Protein AF-A0A3S0PIT5-F1 (afdb_monomer_lite)

Secondary structure (DSSP, 8-state):
-HHHHT-HHHHHHHHHHHHHHHHHHHHHHHHHH-GGG--GGGGGGGHHHHHHHHHHHHHHHHHHHHHHHHHHHH-

Structure (mmCIF, N/CA/C/O backbone):
data_AF-A0A3S0PIT5-F1
#
_entry.id   AF-A0A3S0PIT5-F1
#
loop_
_atom_site.group_PDB
_atom_site.id
_atom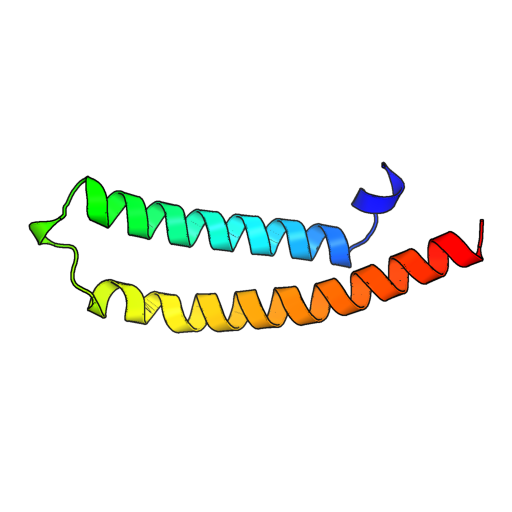_site.type_symbol
_atom_site.label_atom_id
_atom_site.label_alt_id
_atom_site.label_comp_id
_atom_site.label_asym_id
_atom_site.label_entity_id
_atom_site.label_seq_id
_atom_site.pdbx_PDB_ins_code
_atom_site.Cartn_x
_atom_site.Cartn_y
_atom_site.Cartn_z
_atom_site.occupancy
_atom_site.B_iso_or_equiv
_atom_site.auth_seq_id
_atom_site.auth_comp_id
_atom_site.auth_asym_id
_atom_site.auth_atom_id
_atom_site.pdbx_PDB_model_num
ATOM 1 N N . MET A 1 1 ? -19.955 12.333 7.589 1.00 59.22 1 MET A N 1
ATOM 2 C CA . MET A 1 1 ? -18.741 12.669 6.798 1.00 59.22 1 MET A CA 1
ATOM 3 C C . MET A 1 1 ? -17.549 12.977 7.698 1.00 59.22 1 MET A C 1
ATOM 5 O O . MET A 1 1 ? -16.546 12.297 7.561 1.00 59.22 1 MET A O 1
ATOM 9 N N . ILE A 1 2 ? -17.647 13.915 8.647 1.00 66.06 2 ILE A N 1
ATOM 10 C CA . ILE A 1 2 ? -16.538 14.235 9.573 1.00 66.06 2 ILE A CA 1
ATOM 11 C C . ILE A 1 2 ? -16.167 13.034 10.469 1.00 66.06 2 ILE A C 1
ATOM 13 O O . ILE A 1 2 ? -14.989 12.747 10.648 1.00 66.06 2 ILE A O 1
ATOM 17 N N . GLU A 1 3 ? -17.156 12.264 10.935 1.00 72.00 3 GLU A N 1
ATOM 18 C CA . GLU A 1 3 ? -16.934 11.063 11.764 1.00 72.00 3 GLU A CA 1
ATOM 19 C C . GLU A 1 3 ? -16.160 9.944 11.045 1.00 72.00 3 GLU A C 1
ATOM 21 O O . GLU A 1 3 ? -15.360 9.253 11.666 1.00 72.00 3 GLU A O 1
ATOM 26 N N . LEU A 1 4 ? -16.323 9.812 9.723 1.00 74.94 4 LEU A N 1
ATOM 27 C CA . LEU A 1 4 ? -15.601 8.831 8.901 1.00 74.94 4 LEU A CA 1
ATOM 28 C C . LEU A 1 4 ? -14.098 9.124 8.856 1.00 74.94 4 LEU A C 1
ATOM 30 O O . LEU A 1 4 ? -13.286 8.212 8.974 1.00 74.94 4 LEU A O 1
ATOM 34 N N . PHE A 1 5 ? -13.722 10.401 8.743 1.00 78.06 5 PHE A N 1
ATOM 35 C CA . PHE A 1 5 ? -12.320 10.828 8.768 1.00 78.06 5 PHE A CA 1
ATOM 36 C C . PHE A 1 5 ? -11.666 10.683 10.148 1.00 78.06 5 PHE A C 1
ATOM 38 O O . PHE A 1 5 ? -10.438 10.681 10.227 1.00 78.06 5 PHE A O 1
ATOM 45 N N . GLY A 1 6 ? -12.455 10.533 11.216 1.00 80.62 6 GLY A N 1
ATOM 46 C CA . GLY A 1 6 ? -11.963 10.220 12.560 1.00 80.62 6 GLY A CA 1
ATOM 47 C C . GLY A 1 6 ? -11.598 8.744 12.755 1.00 80.62 6 GLY A C 1
ATOM 48 O O . GLY A 1 6 ? -10.873 8.412 13.693 1.00 80.62 6 GLY A O 1
ATOM 49 N N . LEU A 1 7 ? -12.057 7.852 11.871 1.00 86.81 7 LEU A N 1
ATOM 50 C CA . LEU A 1 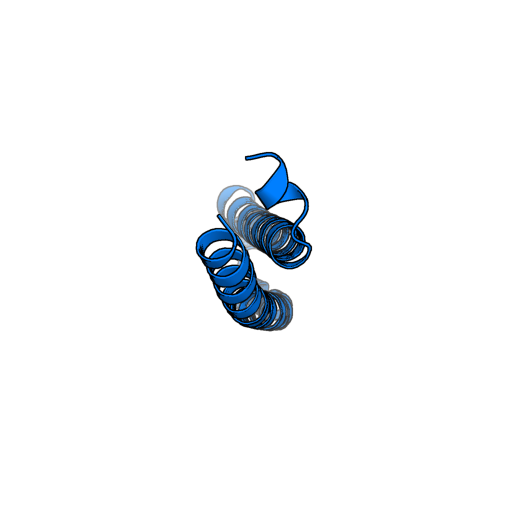7 ? -11.756 6.427 11.959 1.00 86.81 7 LEU A CA 1
ATOM 51 C C . LEU A 1 7 ? -10.333 6.149 11.476 1.00 86.81 7 LEU A C 1
ATOM 53 O O . LEU A 1 7 ? -9.989 6.338 10.308 1.00 86.81 7 LEU A O 1
ATOM 57 N N . LYS A 1 8 ? -9.502 5.626 12.379 1.00 88.12 8 LYS A N 1
ATOM 58 C CA . LYS A 1 8 ? -8.117 5.247 12.071 1.00 88.12 8 LYS A CA 1
ATOM 59 C C . LYS A 1 8 ? -8.041 4.211 10.943 1.00 88.12 8 LYS A C 1
ATOM 61 O O . LYS A 1 8 ? -7.166 4.306 10.087 1.00 88.12 8 LYS A O 1
ATOM 66 N N . SER A 1 9 ? -8.983 3.267 10.918 1.00 89.06 9 SER A N 1
ATOM 67 C CA . SER A 1 9 ? -9.136 2.258 9.863 1.00 89.06 9 SER A CA 1
ATOM 68 C C . SER A 1 9 ? -9.366 2.905 8.490 1.00 89.06 9 SER A C 1
ATOM 70 O O . SER A 1 9 ? -8.696 2.553 7.520 1.00 89.06 9 SER A O 1
ATOM 72 N N . PHE A 1 10 ? -10.220 3.928 8.419 1.00 90.12 10 PHE A N 1
ATOM 73 C CA . PHE A 1 10 ? -10.480 4.693 7.198 1.00 90.12 10 PHE A CA 1
ATOM 74 C C . PHE A 1 10 ? -9.249 5.470 6.717 1.00 90.12 10 PHE A C 1
ATOM 76 O O . PHE A 1 10 ? -8.890 5.391 5.543 1.00 90.12 10 PHE A O 1
ATOM 83 N N . GLN A 1 11 ? -8.553 6.165 7.622 1.00 92.25 11 GLN A N 1
ATOM 84 C CA . GLN A 1 11 ? -7.316 6.886 7.291 1.00 92.25 11 GLN A CA 1
ATOM 85 C C . GLN A 1 11 ? -6.233 5.944 6.743 1.00 92.25 11 GLN A C 1
ATOM 87 O O . GLN A 1 11 ? -5.546 6.273 5.776 1.00 92.25 11 GLN A O 1
ATOM 92 N N . GLN A 1 12 ? -6.102 4.752 7.331 1.00 93.19 12 GLN A N 1
ATOM 93 C CA . GLN A 1 12 ? -5.152 3.738 6.876 1.00 93.19 12 GLN A CA 1
ATOM 94 C C . GLN A 1 12 ? -5.532 3.159 5.508 1.00 93.19 12 GLN A C 1
ATOM 96 O O . GLN A 1 12 ? -4.648 2.996 4.670 1.00 93.19 12 GLN A O 1
ATOM 101 N N . ILE A 1 13 ? -6.819 2.914 5.234 1.00 94.00 13 ILE A N 1
ATOM 102 C CA . ILE A 1 13 ? -7.289 2.523 3.892 1.00 94.00 13 ILE A CA 1
ATOM 103 C C . ILE A 1 13 ? -6.924 3.598 2.865 1.00 94.00 13 ILE A C 1
ATOM 105 O O . ILE A 1 13 ? -6.367 3.276 1.819 1.00 94.00 13 ILE A O 1
ATOM 109 N N . LEU A 1 14 ? -7.184 4.869 3.179 1.00 93.88 14 LEU A N 1
ATOM 110 C CA . LEU A 1 14 ? -6.865 6.008 2.314 1.00 93.88 14 LEU A CA 1
ATOM 111 C C . LEU A 1 14 ? -5.371 6.073 1.979 1.00 93.88 14 LEU A C 1
ATOM 113 O O . LEU A 1 14 ? -5.006 6.194 0.811 1.00 93.88 14 LEU A O 1
ATOM 117 N N . LEU A 1 15 ? -4.508 5.926 2.988 1.00 94.75 15 LEU A N 1
ATOM 118 C CA . LEU A 1 15 ? -3.058 5.902 2.803 1.00 94.75 15 LEU A CA 1
ATOM 119 C C . LEU A 1 15 ? -2.613 4.726 1.921 1.00 94.75 15 LEU A C 1
ATOM 121 O O . LEU A 1 15 ? -1.787 4.894 1.026 1.00 94.75 15 LEU A O 1
ATOM 125 N N . LEU A 1 16 ? -3.159 3.534 2.161 1.00 95.00 16 LEU A N 1
ATOM 126 C CA . LEU A 1 16 ? -2.821 2.334 1.397 1.00 95.00 16 LEU A CA 1
ATOM 127 C C . LEU A 1 16 ? -3.279 2.433 -0.064 1.00 95.00 16 LEU A C 1
ATOM 129 O O . LEU A 1 16 ? -2.531 2.039 -0.957 1.00 95.00 16 LEU A O 1
ATOM 133 N N . LEU A 1 17 ? -4.461 3.000 -0.320 1.00 95.38 17 LEU A N 1
ATOM 134 C CA . LEU A 1 17 ? -4.950 3.278 -1.674 1.00 95.38 17 LEU A CA 1
ATOM 135 C C . LEU A 1 17 ? -4.081 4.315 -2.389 1.00 95.38 17 LEU A C 1
ATOM 137 O O . LEU A 1 17 ? -3.765 4.140 -3.565 1.00 95.38 17 LEU A O 1
ATOM 141 N N . PHE A 1 18 ? -3.651 5.360 -1.679 1.00 96.25 18 PHE A N 1
ATOM 142 C CA . PHE A 1 18 ? -2.726 6.349 -2.224 1.00 96.25 18 PHE A CA 1
ATOM 143 C C . PHE A 1 18 ? -1.394 5.707 -2.637 1.00 96.25 18 PHE A C 1
ATOM 145 O O . PHE A 1 18 ? -0.942 5.900 -3.764 1.00 96.25 18 PHE A O 1
ATOM 152 N N . LEU A 1 19 ? -0.795 4.889 -1.764 1.00 95.00 19 LEU A N 1
ATOM 153 C CA . LEU A 1 19 ? 0.447 4.169 -2.065 1.00 95.00 19 LEU A CA 1
ATOM 154 C C . LEU A 1 19 ? 0.283 3.206 -3.244 1.00 95.00 19 LEU A C 1
ATOM 156 O O . LEU A 1 19 ? 1.163 3.134 -4.103 1.00 95.00 19 LEU A O 1
ATOM 160 N N . LEU A 1 20 ? -0.848 2.500 -3.313 1.00 94.62 20 LEU A N 1
ATOM 161 C CA . LEU A 1 20 ? -1.165 1.614 -4.429 1.00 94.62 20 LEU A CA 1
ATOM 162 C C . LEU A 1 20 ? -1.202 2.390 -5.750 1.00 94.62 20 LEU A C 1
ATOM 164 O O . LEU A 1 20 ? -0.534 2.006 -6.709 1.00 94.62 20 LEU A O 1
ATOM 168 N N . GLY A 1 21 ? -1.941 3.502 -5.777 1.00 94.75 21 GLY A N 1
ATOM 169 C CA . 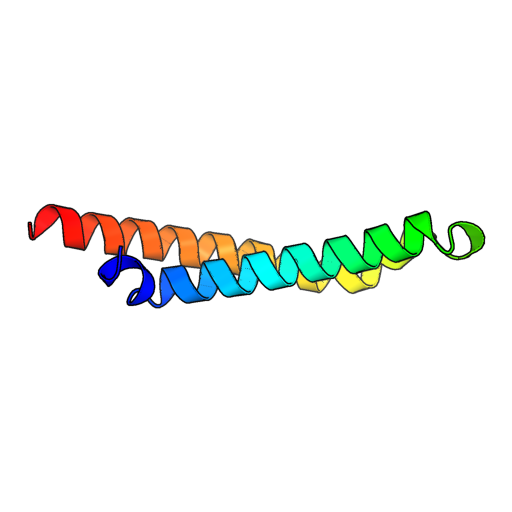GLY A 1 21 ? -2.046 4.376 -6.943 1.00 94.75 21 GLY A CA 1
ATOM 170 C C . GLY A 1 21 ? -0.698 4.961 -7.357 1.00 94.75 21 GLY A C 1
ATOM 171 O O . GLY A 1 21 ? -0.385 4.983 -8.543 1.00 94.75 21 GLY A O 1
ATOM 172 N N . PHE A 1 22 ? 0.136 5.360 -6.395 1.00 94.25 22 PHE A N 1
ATOM 173 C CA . PHE A 1 22 ? 1.483 5.857 -6.665 1.00 94.25 22 PHE A CA 1
ATOM 174 C C . PHE A 1 22 ? 2.367 4.793 -7.331 1.00 94.25 22 PHE A C 1
ATOM 176 O O . PHE A 1 22 ? 2.972 5.062 -8.366 1.00 94.25 22 PHE A O 1
ATOM 183 N N . ILE A 1 23 ? 2.401 3.569 -6.790 1.00 92.50 23 ILE A N 1
ATOM 184 C CA . ILE A 1 23 ? 3.188 2.463 -7.362 1.00 92.50 23 ILE A CA 1
ATOM 185 C C . ILE A 1 23 ? 2.716 2.145 -8.784 1.00 92.50 23 ILE A C 1
ATOM 187 O O . ILE A 1 23 ? 3.539 2.030 -9.695 1.00 92.50 23 ILE A O 1
ATOM 191 N N . PHE A 1 24 ? 1.401 2.049 -8.996 1.00 91.56 24 PHE A N 1
ATOM 192 C CA . PHE A 1 24 ? 0.840 1.841 -10.331 1.00 91.56 24 PHE A CA 1
ATOM 193 C C . PHE A 1 24 ? 1.171 2.989 -11.283 1.00 91.56 24 PHE A C 1
ATOM 195 O O . PHE A 1 24 ? 1.568 2.732 -12.415 1.00 91.56 24 PHE A O 1
ATOM 202 N N . GLY A 1 25 ? 1.061 4.238 -10.830 1.00 93.00 25 GLY A N 1
ATOM 203 C CA . GLY A 1 25 ? 1.372 5.422 -11.625 1.00 93.00 25 GLY A CA 1
ATOM 204 C C . GLY A 1 25 ? 2.831 5.462 -12.071 1.00 93.00 25 GLY A C 1
ATOM 205 O O . GLY A 1 25 ? 3.105 5.747 -13.233 1.00 93.00 25 GLY A O 1
ATOM 206 N N . VAL A 1 26 ? 3.767 5.101 -11.189 1.00 90.44 26 VAL A N 1
ATOM 207 C CA . VAL A 1 26 ? 5.193 4.996 -11.535 1.00 90.44 26 VAL A CA 1
ATOM 208 C C . VAL A 1 26 ? 5.424 3.893 -12.567 1.00 90.44 26 VAL A C 1
ATOM 210 O O . VAL A 1 26 ? 6.065 4.142 -13.585 1.00 90.44 26 VAL A O 1
ATOM 213 N N . LEU A 1 27 ? 4.880 2.690 -12.351 1.00 89.62 27 LEU A N 1
ATOM 214 C CA . LEU A 1 27 ? 5.030 1.577 -13.299 1.00 89.62 27 LEU A CA 1
ATOM 215 C C . LEU A 1 27 ? 4.435 1.914 -14.671 1.00 89.62 27 LEU A C 1
ATOM 217 O O . LEU A 1 27 ? 5.069 1.670 -15.697 1.00 89.62 27 LEU A O 1
ATOM 221 N N . PHE A 1 28 ? 3.246 2.513 -14.684 1.00 90.75 28 PHE A N 1
ATOM 222 C CA . PHE A 1 28 ? 2.560 2.932 -15.900 1.00 90.75 28 PHE A CA 1
ATOM 223 C C . PHE A 1 28 ? 3.301 4.067 -16.616 1.00 90.75 28 PHE A C 1
ATOM 225 O O . PHE A 1 28 ? 3.450 4.035 -17.834 1.00 90.75 28 PHE A O 1
ATOM 232 N N . GLY A 1 29 ? 3.841 5.032 -15.870 1.00 90.88 29 GLY A N 1
ATOM 233 C CA . GLY A 1 29 ? 4.681 6.090 -16.421 1.00 90.88 29 GLY A CA 1
ATOM 234 C C . GLY A 1 29 ? 5.936 5.532 -17.091 1.00 90.88 29 GLY A C 1
ATOM 235 O O . GLY A 1 29 ? 6.235 5.889 -18.225 1.00 90.88 29 GLY A O 1
ATOM 236 N N . ILE A 1 30 ? 6.643 4.601 -16.445 1.00 88.50 30 ILE A N 1
ATOM 237 C CA . ILE A 1 30 ? 7.822 3.961 -17.052 1.00 88.50 30 ILE A CA 1
ATOM 238 C C . ILE A 1 30 ? 7.427 3.210 -18.330 1.00 88.50 30 ILE A C 1
ATOM 240 O O . ILE A 1 30 ? 8.132 3.319 -19.331 1.00 88.50 30 ILE A O 1
ATOM 244 N N . TYR A 1 31 ? 6.297 2.496 -18.315 1.00 87.50 31 TYR A N 1
ATOM 245 C CA . TYR A 1 31 ? 5.775 1.799 -19.491 1.00 87.50 31 TYR A CA 1
ATOM 246 C C . TYR A 1 31 ? 5.504 2.747 -20.671 1.00 87.50 31 TYR A C 1
ATOM 248 O O . TYR A 1 31 ? 5.870 2.426 -21.798 1.00 87.50 31 TYR A O 1
ATOM 256 N N . LEU A 1 32 ? 4.910 3.920 -20.422 1.00 90.69 32 LEU A N 1
ATOM 257 C CA . LEU A 1 32 ? 4.576 4.885 -21.474 1.00 90.69 32 LEU A CA 1
ATOM 258 C C . LEU A 1 32 ? 5.777 5.695 -21.975 1.00 90.69 32 LEU A C 1
ATOM 260 O O . LEU A 1 32 ? 5.911 5.913 -23.176 1.00 90.69 32 LEU A O 1
ATOM 264 N N . PHE A 1 33 ? 6.627 6.180 -21.067 1.00 89.56 33 PHE A N 1
ATOM 265 C CA . PHE A 1 33 ? 7.681 7.142 -21.404 1.00 89.56 33 PHE A CA 1
ATOM 266 C C . PHE A 1 33 ? 9.023 6.487 -21.737 1.00 89.56 33 PHE A C 1
ATOM 268 O O . PHE A 1 33 ? 9.860 7.117 -22.382 1.00 89.56 33 PHE A O 1
ATOM 275 N N . ILE A 1 34 ? 9.263 5.250 -21.287 1.00 87.88 34 ILE A N 1
ATOM 276 C CA . ILE A 1 34 ? 10.527 4.537 -21.516 1.00 87.88 34 ILE A CA 1
ATOM 277 C C . ILE A 1 34 ? 10.261 3.046 -21.821 1.00 87.88 34 ILE A C 1
ATOM 279 O O . ILE A 1 34 ? 10.764 2.166 -21.109 1.00 87.88 34 ILE A O 1
ATOM 283 N N . PRO A 1 35 ? 9.488 2.735 -22.881 1.00 81.31 35 PRO A N 1
ATOM 284 C CA . PRO A 1 35 ? 9.058 1.369 -23.184 1.00 81.31 35 PRO A CA 1
ATOM 285 C C . PRO A 1 35 ? 10.236 0.407 -23.390 1.00 81.31 35 PRO A C 1
ATOM 287 O O . PRO A 1 35 ? 10.183 -0.728 -22.926 1.00 81.31 35 PR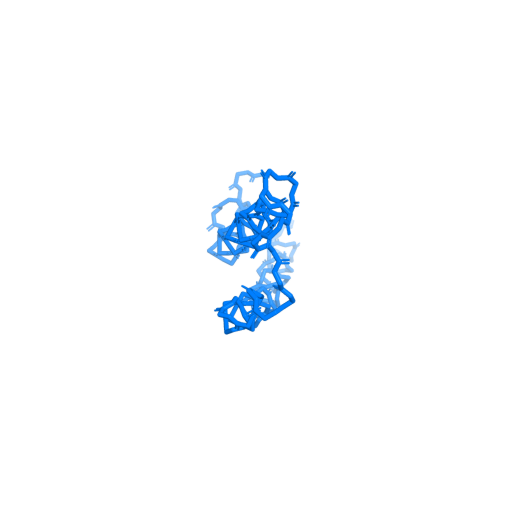O A O 1
ATOM 290 N N . ASP A 1 36 ? 11.350 0.874 -23.964 1.00 82.44 36 ASP A N 1
ATOM 291 C CA . ASP A 1 36 ? 12.543 0.050 -24.224 1.00 82.44 36 ASP A CA 1
ATOM 292 C C . ASP A 1 36 ? 13.235 -0.456 -22.946 1.00 82.44 36 ASP A C 1
ATOM 294 O O . ASP A 1 36 ? 13.954 -1.460 -22.956 1.00 82.44 36 ASP A O 1
ATOM 298 N N . LYS A 1 37 ? 13.033 0.241 -21.819 1.00 77.06 37 LYS A N 1
ATOM 299 C CA . LYS A 1 37 ? 13.554 -0.160 -20.501 1.00 77.06 37 LYS A CA 1
ATOM 300 C C . LYS A 1 37 ? 12.509 -0.878 -19.655 1.00 77.06 37 LYS A C 1
ATOM 302 O O . LYS A 1 37 ? 12.866 -1.466 -18.630 1.00 77.06 37 LYS A O 1
ATOM 307 N N . PHE A 1 38 ? 11.239 -0.847 -20.056 1.00 80.50 38 PHE A N 1
ATOM 308 C CA . PHE A 1 38 ? 10.181 -1.541 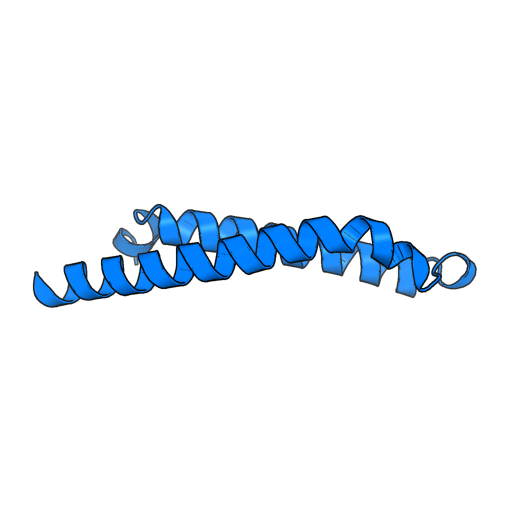-19.346 1.00 80.50 38 PHE A CA 1
ATOM 309 C C . PHE A 1 38 ? 10.228 -3.028 -19.686 1.00 80.50 38 PHE A C 1
ATOM 311 O O . PHE A 1 38 ? 9.883 -3.466 -20.780 1.00 80.50 38 PHE A O 1
ATOM 318 N N . LYS A 1 39 ? 10.661 -3.833 -18.720 1.00 82.19 39 LYS A N 1
ATOM 319 C CA . LYS A 1 39 ? 10.646 -5.290 -18.824 1.00 82.19 39 LYS A CA 1
ATOM 320 C C . LYS A 1 39 ? 9.761 -5.843 -17.725 1.00 82.19 39 LYS A C 1
ATOM 322 O O . LYS A 1 39 ? 9.663 -5.253 -16.655 1.00 82.19 39 LYS A O 1
ATOM 327 N N . TYR A 1 40 ? 9.128 -6.988 -17.967 1.00 76.69 40 TYR A N 1
ATOM 328 C CA . TYR A 1 40 ? 8.168 -7.567 -17.017 1.00 76.69 40 TYR A CA 1
ATOM 329 C C . TYR A 1 40 ? 8.769 -7.763 -15.609 1.00 76.69 40 TYR A C 1
ATOM 331 O O . TYR A 1 40 ? 8.079 -7.616 -14.603 1.00 76.69 40 TYR A O 1
ATOM 339 N N . TYR A 1 41 ? 10.077 -8.031 -15.526 1.00 78.12 41 TYR A N 1
ATOM 340 C CA . TYR A 1 41 ? 10.783 -8.189 -14.260 1.00 78.12 41 TYR A CA 1
ATOM 341 C C . TYR A 1 41 ? 10.922 -6.888 -13.455 1.00 78.12 41 TYR A C 1
ATOM 343 O O . TYR A 1 41 ? 11.179 -6.947 -12.255 1.00 78.12 41 TYR A O 1
ATOM 351 N N . SER A 1 42 ? 10.695 -5.718 -14.060 1.00 78.88 42 SER A N 1
ATOM 352 C CA . SER A 1 42 ? 10.640 -4.429 -13.357 1.00 78.88 42 SER A CA 1
ATOM 353 C C . SER A 1 42 ? 9.491 -4.359 -12.342 1.00 78.88 42 SER A C 1
ATOM 355 O O . SER A 1 42 ? 9.507 -3.507 -11.460 1.00 78.88 42 SER A O 1
ATOM 357 N N . VA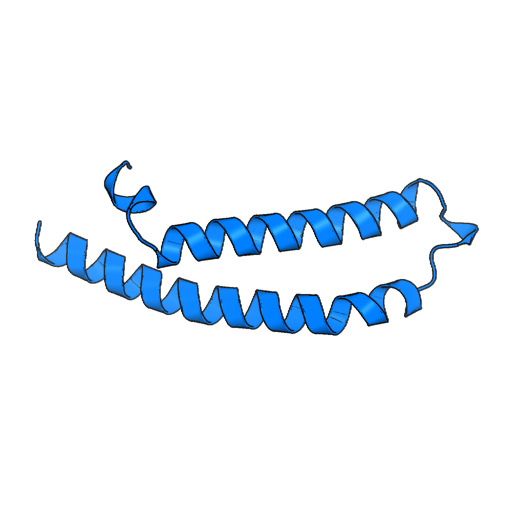L A 1 43 ? 8.516 -5.274 -12.426 1.00 83.19 43 VAL A N 1
ATOM 358 C CA . VAL A 1 43 ? 7.405 -5.405 -11.470 1.00 83.19 43 VAL A CA 1
ATOM 359 C C . VAL A 1 43 ? 7.793 -6.244 -10.244 1.00 83.19 43 VAL A C 1
ATOM 361 O O . VAL A 1 43 ? 7.183 -6.103 -9.187 1.00 83.19 43 VAL A O 1
ATOM 364 N N . ILE A 1 44 ? 8.833 -7.085 -10.332 1.00 86.19 44 ILE A N 1
ATOM 365 C CA . ILE A 1 44 ? 9.241 -7.996 -9.246 1.00 86.19 44 ILE A CA 1
ATOM 366 C C . ILE A 1 44 ? 9.536 -7.247 -7.933 1.00 86.19 44 ILE A C 1
ATOM 368 O O . ILE A 1 44 ? 9.018 -7.670 -6.898 1.00 86.19 44 ILE A O 1
ATOM 372 N N . PRO A 1 45 ? 10.270 -6.113 -7.928 1.00 85.19 45 PRO A N 1
ATOM 373 C CA . PRO A 1 45 ? 10.512 -5.347 -6.704 1.00 85.19 45 PRO A CA 1
ATOM 374 C C . PRO A 1 45 ? 9.241 -4.759 -6.076 1.00 85.19 45 PRO A C 1
ATOM 376 O O . PRO A 1 45 ? 9.231 -4.462 -4.884 1.00 85.19 45 PRO A O 1
ATOM 379 N N . ALA A 1 46 ? 8.166 -4.596 -6.856 1.00 87.69 46 ALA A N 1
ATOM 380 C CA . ALA A 1 46 ? 6.886 -4.084 -6.374 1.00 87.69 46 ALA A CA 1
ATOM 381 C C . ALA A 1 46 ? 5.997 -5.178 -5.751 1.00 87.69 46 ALA A C 1
ATOM 383 O O . ALA A 1 46 ? 5.078 -4.852 -5.002 1.00 87.69 46 ALA A O 1
ATOM 384 N N . LEU A 1 47 ? 6.272 -6.469 -5.990 1.00 89.50 47 LEU A N 1
ATOM 385 C CA . LEU A 1 47 ? 5.470 -7.580 -5.453 1.00 89.50 47 LEU A CA 1
ATOM 386 C C . LEU A 1 47 ? 5.361 -7.577 -3.916 1.00 89.50 47 LEU A C 1
ATOM 388 O O . LEU A 1 47 ? 4.240 -7.714 -3.415 1.00 89.50 47 LEU A O 1
ATOM 392 N N . PRO A 1 48 ? 6.446 -7.372 -3.139 1.00 92.19 48 PRO A N 1
ATOM 393 C CA . PRO A 1 48 ? 6.338 -7.270 -1.684 1.00 92.19 48 PRO A CA 1
ATOM 394 C C . PRO A 1 48 ? 5.451 -6.100 -1.247 1.00 92.19 48 PRO A C 1
ATOM 396 O O . PRO A 1 48 ? 4.647 -6.245 -0.325 1.00 92.19 48 PRO A O 1
ATOM 399 N N . ALA A 1 49 ? 5.550 -4.959 -1.936 1.00 91.31 49 ALA A N 1
ATOM 400 C CA . ALA A 1 49 ? 4.717 -3.796 -1.658 1.00 91.31 49 ALA A CA 1
ATOM 401 C C . ALA A 1 49 ? 3.238 -4.102 -1.933 1.00 91.31 49 ALA A C 1
ATOM 403 O O . ALA A 1 49 ? 2.394 -3.827 -1.082 1.00 91.31 49 ALA A O 1
ATOM 404 N N . PHE A 1 50 ? 2.918 -4.755 -3.055 1.00 93.06 50 PHE A N 1
ATOM 405 C CA . PHE A 1 50 ? 1.549 -5.175 -3.358 1.00 93.06 50 PHE A CA 1
ATOM 406 C C . PHE A 1 50 ? 0.987 -6.145 -2.321 1.00 93.06 50 PHE A C 1
ATOM 408 O O . PHE A 1 50 ? -0.171 -6.000 -1.927 1.00 93.06 50 PHE A O 1
ATOM 415 N N . TYR A 1 51 ? 1.789 -7.095 -1.834 1.00 94.56 51 TYR A N 1
ATOM 416 C CA . TYR A 1 51 ? 1.356 -8.009 -0.778 1.00 94.56 51 TYR A CA 1
ATOM 417 C C . TYR A 1 51 ? 1.041 -7.267 0.527 1.00 94.56 51 TYR A C 1
ATOM 419 O O . TYR A 1 51 ? -0.032 -7.457 1.101 1.00 94.56 51 TYR A O 1
ATOM 427 N N . ILE A 1 52 ? 1.942 -6.385 0.975 1.00 94.44 52 ILE A N 1
ATOM 428 C CA . ILE A 1 52 ? 1.755 -5.595 2.201 1.00 94.44 52 ILE A CA 1
ATOM 429 C C . ILE A 1 52 ? 0.521 -4.701 2.079 1.00 94.44 52 ILE A C 1
ATOM 431 O O . ILE A 1 52 ? -0.301 -4.667 2.995 1.00 94.44 52 ILE A O 1
ATOM 435 N N . ILE A 1 53 ? 0.361 -4.019 0.943 1.00 94.62 53 ILE A N 1
ATOM 436 C CA . ILE A 1 53 ? -0.777 -3.133 0.697 1.00 94.62 53 ILE A CA 1
ATOM 437 C C . ILE A 1 53 ? -2.082 -3.925 0.679 1.00 94.62 53 ILE A C 1
ATOM 439 O O . ILE A 1 53 ? -3.026 -3.546 1.366 1.00 94.62 53 ILE A O 1
ATOM 443 N N . SER A 1 54 ? -2.132 -5.051 -0.033 1.00 93.44 54 SER A N 1
ATOM 444 C CA . SER A 1 54 ? -3.336 -5.888 -0.119 1.00 93.44 54 SER A CA 1
ATOM 445 C C . SER A 1 54 ? -3.734 -6.442 1.247 1.00 93.44 54 SER A C 1
ATOM 447 O O . SER A 1 54 ? -4.895 -6.352 1.648 1.00 93.44 54 SER A O 1
ATOM 449 N N . LYS A 1 55 ? -2.759 -6.957 2.007 1.00 95.19 55 LYS A N 1
ATOM 450 C CA . LYS A 1 55 ? -2.983 -7.443 3.373 1.00 95.19 55 LYS A CA 1
ATOM 451 C C . LYS A 1 55 ? -3.466 -6.319 4.291 1.00 95.19 55 LYS A C 1
ATOM 453 O O . LYS A 1 55 ? -4.417 -6.517 5.046 1.00 95.19 55 LYS A O 1
ATOM 458 N N . GLY A 1 56 ? -2.846 -5.143 4.204 1.00 93.75 56 GLY A N 1
ATOM 459 C CA . GLY A 1 56 ? -3.245 -3.963 4.963 1.00 93.75 56 GLY A CA 1
ATOM 460 C C . GLY A 1 56 ? -4.662 -3.504 4.620 1.00 93.75 56 GLY A C 1
ATOM 461 O O . GLY A 1 56 ? -5.445 -3.225 5.524 1.00 93.75 56 GLY A O 1
ATOM 462 N N . LEU A 1 57 ? -5.028 -3.474 3.337 1.00 94.56 57 LEU A N 1
ATOM 463 C CA . LEU A 1 57 ? -6.369 -3.095 2.892 1.00 94.56 57 LEU A CA 1
ATOM 464 C C . LEU A 1 57 ? -7.415 -4.076 3.418 1.00 94.56 57 LEU A C 1
ATOM 466 O O . LEU A 1 57 ? -8.436 -3.640 3.940 1.00 94.56 57 LEU A O 1
ATOM 470 N N . TYR A 1 58 ? -7.147 -5.381 3.359 1.00 93.75 58 TYR A N 1
ATOM 471 C CA . TYR A 1 58 ? -8.054 -6.403 3.884 1.00 93.75 58 TYR A CA 1
ATOM 472 C C . TYR A 1 58 ? -8.307 -6.246 5.392 1.00 93.75 58 TYR A C 1
ATOM 474 O O . TYR A 1 58 ? -9.456 -6.206 5.845 1.00 93.75 58 TYR A O 1
ATOM 482 N N . GLN A 1 59 ? -7.233 -6.103 6.175 1.00 94.06 59 GLN A N 1
ATOM 483 C CA . GLN A 1 59 ? -7.326 -5.947 7.629 1.00 94.06 59 GLN A CA 1
ATOM 484 C C . GLN A 1 59 ? -8.073 -4.665 8.010 1.00 94.06 59 GLN A C 1
ATOM 486 O O . GLN A 1 59 ? -9.001 -4.705 8.818 1.00 94.06 59 GLN A O 1
ATOM 491 N N . ASN A 1 60 ? -7.718 -3.539 7.388 1.00 91.56 60 ASN A N 1
ATOM 492 C CA . ASN A 1 60 ? -8.335 -2.254 7.704 1.00 91.56 60 ASN A CA 1
ATOM 493 C C . ASN A 1 60 ? -9.777 -2.151 7.210 1.00 91.56 60 ASN A C 1
ATOM 495 O O . ASN A 1 60 ? -10.589 -1.536 7.889 1.00 91.56 60 ASN A O 1
ATOM 499 N N . SER A 1 61 ? -10.128 -2.797 6.094 1.00 89.12 61 SER A N 1
ATOM 500 C CA . SER A 1 61 ? -11.520 -2.868 5.627 1.00 89.12 61 SER A CA 1
ATOM 501 C C . SER A 1 61 ? -12.396 -3.616 6.626 1.00 89.12 61 SER A C 1
ATOM 503 O O . SER A 1 61 ? -13.484 -3.158 6.961 1.00 89.12 61 SER A O 1
ATOM 505 N N . THR A 1 62 ? -11.903 -4.733 7.165 1.00 91.00 62 THR A N 1
ATOM 506 C CA . THR A 1 62 ? -12.627 -5.511 8.183 1.00 91.00 62 THR A CA 1
ATOM 507 C C . THR A 1 62 ? -12.878 -4.682 9.449 1.00 91.00 62 THR A C 1
ATOM 509 O O . THR A 1 62 ? -13.993 -4.665 9.977 1.00 91.00 62 THR A O 1
ATOM 512 N N . LEU A 1 63 ? -11.859 -3.948 9.912 1.00 89.50 63 LEU A N 1
ATOM 513 C CA . LEU A 1 63 ? -11.985 -3.033 11.051 1.00 89.50 63 LEU A CA 1
ATOM 514 C C . LEU A 1 63 ? -12.963 -1.897 10.749 1.00 89.50 63 LEU A C 1
ATOM 516 O O . LEU A 1 63 ? -13.864 -1.645 11.537 1.00 89.50 63 LEU A O 1
ATOM 520 N N . PHE A 1 64 ? -12.858 -1.287 9.572 1.00 89.00 64 PHE A N 1
ATOM 521 C CA . PHE A 1 64 ? -13.729 -0.201 9.143 1.00 89.00 64 PHE A CA 1
ATOM 522 C C . PHE A 1 64 ? -15.209 -0.599 9.103 1.00 89.00 64 PHE A C 1
ATOM 524 O O . PHE A 1 64 ? -16.056 0.142 9.595 1.00 89.00 64 PHE A O 1
ATOM 531 N N . PHE A 1 65 ? -15.543 -1.785 8.583 1.00 87.81 65 PHE A N 1
ATOM 532 C CA . PHE A 1 65 ? -16.924 -2.283 8.611 1.00 87.81 65 PHE A CA 1
ATOM 533 C C . PHE A 1 65 ? -17.426 -2.541 10.035 1.00 87.81 65 PHE A C 1
ATOM 535 O O . PHE A 1 65 ? -18.601 -2.313 10.327 1.00 87.81 65 PHE A O 1
ATOM 542 N N . THR A 1 66 ? -16.543 -2.989 10.929 1.00 88.25 66 THR A N 1
ATOM 543 C CA . THR A 1 66 ? -16.872 -3.185 12.347 1.00 88.25 66 THR A CA 1
ATOM 544 C C . THR A 1 66 ? -17.131 -1.844 13.037 1.00 88.25 66 THR A C 1
ATOM 546 O O . THR A 1 66 ? -18.152 -1.687 13.711 1.00 88.25 66 THR A O 1
ATOM 549 N N . ASP A 1 67 ? -16.261 -0.860 12.803 1.00 84.81 67 ASP A N 1
ATOM 550 C CA . ASP A 1 67 ? -16.387 0.507 13.310 1.00 84.81 67 ASP A CA 1
ATOM 551 C C . ASP A 1 67 ? -17.690 1.149 12.816 1.00 84.81 67 ASP A C 1
ATOM 553 O O . ASP A 1 67 ? -18.476 1.653 13.618 1.00 84.81 67 ASP A O 1
ATOM 557 N N . LEU A 1 68 ? -17.978 1.046 11.514 1.00 85.69 68 LEU A N 1
ATOM 558 C CA . LEU A 1 68 ? -19.218 1.540 10.913 1.00 85.69 68 LEU A CA 1
ATOM 559 C C . LEU A 1 68 ? -20.456 0.913 11.547 1.00 85.69 68 LEU A C 1
ATOM 561 O O . LEU A 1 68 ? -21.368 1.635 11.945 1.00 85.69 68 LEU A O 1
ATOM 565 N N . LYS A 1 69 ? -20.477 -0.417 11.695 1.00 84.38 69 LYS A N 1
ATOM 566 C CA . LYS A 1 69 ? -21.596 -1.119 12.332 1.00 84.38 69 LYS A CA 1
ATOM 567 C C . LYS A 1 69 ? -21.815 -0.612 13.759 1.00 84.38 69 LYS A C 1
ATOM 569 O O . LYS A 1 69 ? -22.955 -0.392 14.161 1.00 84.38 69 LYS A O 1
ATOM 574 N N . SER A 1 70 ? -20.739 -0.380 14.511 1.00 78.06 70 SER A N 1
ATOM 575 C CA . SER A 1 70 ? -20.819 0.149 15.878 1.00 78.06 70 SER A CA 1
ATOM 576 C C . SER A 1 70 ? -21.413 1.562 15.950 1.00 78.06 70 SER A C 1
ATOM 578 O O . SER A 1 70 ? -22.176 1.845 16.871 1.00 78.06 70 SER A O 1
ATOM 580 N N . ILE A 1 71 ? -21.119 2.420 14.967 1.00 78.94 71 ILE A N 1
ATOM 581 C CA . ILE A 1 71 ? -21.676 3.776 14.865 1.00 78.94 71 ILE A CA 1
ATOM 582 C C . ILE A 1 71 ? -23.162 3.703 14.507 1.00 78.94 71 ILE A C 1
ATOM 584 O O . ILE A 1 71 ? -23.980 4.333 15.170 1.00 78.94 71 ILE A O 1
ATOM 588 N N . THR A 1 72 ? -23.536 2.872 13.528 1.00 71.88 72 THR A N 1
ATOM 589 C CA . THR A 1 72 ? -24.939 2.701 13.113 1.00 71.88 72 THR A CA 1
ATOM 590 C C . THR A 1 72 ? -25.824 2.152 14.228 1.00 71.88 72 THR A C 1
ATOM 592 O O . THR A 1 72 ? -26.993 2.495 14.285 1.00 71.88 72 THR A O 1
ATOM 595 N N . THR A 1 73 ? -25.287 1.315 15.121 1.00 68.75 73 THR A N 1
ATOM 596 C CA . THR A 1 73 ? -26.079 0.715 16.214 1.00 68.75 73 THR A CA 1
ATOM 597 C C . THR A 1 73 ? -26.219 1.649 17.428 1.00 68.75 73 THR A C 1
ATOM 599 O O . THR A 1 73 ? -27.016 1.376 18.319 1.00 68.75 73 THR A O 1
ATOM 602 N N . LYS A 1 74 ? -25.415 2.719 17.503 1.00 59.16 74 LYS A N 1
ATOM 603 C CA . LYS A 1 74 ? -25.461 3.733 18.573 1.00 59.16 74 LYS A CA 1
ATOM 604 C C . LYS A 1 74 ? -26.289 4.971 18.209 1.00 59.16 74 LYS A C 1
ATOM 606 O O . LYS A 1 74 ? -26.585 5.757 19.107 1.00 59.16 74 LYS A O 1
ATOM 611 N N . SER A 1 75 ? -26.591 5.152 16.924 1.00 51.56 75 SER A N 1
ATOM 612 C CA . SER A 1 75 ? -27.524 6.155 16.397 1.00 51.56 75 SER A CA 1
ATOM 613 C C . SER A 1 75 ? -28.965 5.676 16.508 1.00 51.56 75 SER A C 1
ATOM 615 O O . SER A 1 75 ? -29.833 6.574 16.473 1.00 51.56 75 SER A O 1
#

Sequence (75 aa):
MIELFGLKSFQQILLLLFLLGFIFGVLFGIYLFIPDKFKYYSVIPALPAFYIISKGLYQNSTLFFTDLKSITTKS

Radius of gyration: 16.88 Å; chains: 1; bounding box: 41×22×43 Å

pLDDT: mean 86.46, std 9.23, range [51.56, 96.25]

Organism: NCBI:txid2497483

Foldseek 3Di:
DVVLVVDPLSVQLVVLVVVVVVVVVVLVCCCPVPVVPNDPCVCVVCVVVVVVSVVSNVVSVVVSVVVVVVVVVVD